Protein AF-A0A7H1MCI2-F1 (afdb_monomer_lite)

Structure (mmCIF, N/CA/C/O backbone):
data_AF-A0A7H1MCI2-F1
#
_entry.id   AF-A0A7H1MCI2-F1
#
loop_
_atom_site.group_PDB
_atom_site.id
_atom_site.type_symbol
_atom_site.label_atom_id
_atom_site.label_alt_id
_atom_site.label_comp_id
_atom_site.label_asym_id
_atom_site.label_entity_id
_atom_site.label_seq_id
_atom_site.pdbx_PDB_ins_code
_atom_site.Cartn_x
_atom_site.Cartn_y
_atom_site.Cartn_z
_atom_site.occupancy
_atom_site.B_iso_or_equiv
_atom_site.auth_seq_id
_atom_site.auth_comp_id
_atom_site.auth_asym_id
_atom_site.auth_atom_id
_atom_site.pdbx_PDB_model_num
ATOM 1 N N . MET A 1 1 ? 11.314 -0.018 8.207 1.00 92.94 1 MET A N 1
ATOM 2 C CA . MET A 1 1 ? 10.235 0.933 7.855 1.00 92.94 1 MET A CA 1
ATOM 3 C C . MET A 1 1 ? 8.835 0.344 8.022 1.00 92.94 1 MET A C 1
ATOM 5 O O . MET A 1 1 ? 7.934 1.060 8.435 1.00 92.94 1 MET A O 1
ATOM 9 N N . GLU A 1 2 ? 8.647 -0.955 7.802 1.00 96.94 2 GLU A N 1
ATOM 10 C CA . GLU A 1 2 ? 7.349 -1.627 7.980 1.00 96.94 2 GLU A CA 1
ATOM 11 C C . GLU A 1 2 ? 6.720 -1.414 9.369 1.00 96.94 2 GLU A C 1
ATOM 13 O O . GLU A 1 2 ? 5.545 -1.073 9.469 1.00 96.94 2 GLU A O 1
ATOM 18 N N . TRP A 1 3 ? 7.509 -1.516 10.449 1.00 97.56 3 TRP A N 1
ATOM 19 C CA . TRP A 1 3 ? 7.037 -1.218 11.810 1.00 97.56 3 TRP A CA 1
ATOM 20 C C . TRP A 1 3 ? 6.534 0.215 11.979 1.00 97.56 3 TRP A C 1
ATOM 22 O O . TRP A 1 3 ? 5.561 0.444 12.694 1.00 97.56 3 TRP A O 1
ATOM 32 N N . TYR A 1 4 ? 7.169 1.177 11.307 1.00 97.25 4 TYR A N 1
ATOM 33 C CA . TYR A 1 4 ? 6.711 2.561 11.309 1.00 97.25 4 TYR A CA 1
ATOM 34 C C . TYR A 1 4 ? 5.348 2.671 10.618 1.00 97.25 4 TYR A C 1
ATOM 36 O O . TYR A 1 4 ? 4.420 3.227 11.203 1.00 97.25 4 TYR A O 1
ATOM 44 N N . ALA A 1 5 ? 5.199 2.092 9.421 1.00 97.69 5 ALA A N 1
ATOM 45 C CA . ALA A 1 5 ? 3.936 2.108 8.686 1.00 97.69 5 ALA A CA 1
ATOM 46 C C . ALA A 1 5 ? 2.810 1.428 9.481 1.00 97.69 5 ALA A C 1
ATOM 48 O O . ALA A 1 5 ? 1.775 2.044 9.730 1.00 97.69 5 ALA A O 1
ATOM 49 N N . LEU A 1 6 ? 3.032 0.203 9.967 1.00 98.06 6 LEU A N 1
ATOM 50 C CA . LEU A 1 6 ? 2.050 -0.525 10.769 1.00 98.06 6 LEU A CA 1
ATOM 51 C C . LEU A 1 6 ? 1.706 0.219 12.067 1.00 98.06 6 LEU A C 1
ATOM 53 O O . LEU A 1 6 ? 0.531 0.373 12.393 1.00 98.06 6 LEU A O 1
ATOM 57 N N . GLY A 1 7 ? 2.705 0.736 12.787 1.00 98.12 7 GLY A N 1
ATOM 58 C CA . GLY A 1 7 ? 2.488 1.494 14.020 1.00 98.12 7 GLY A CA 1
ATOM 59 C C . GLY A 1 7 ? 1.634 2.746 13.802 1.00 98.12 7 GLY A C 1
ATOM 60 O O . GLY A 1 7 ? 0.760 3.050 14.613 1.00 98.12 7 GLY A O 1
ATOM 61 N N . LYS A 1 8 ? 1.827 3.439 12.675 1.00 97.81 8 LYS A N 1
ATOM 62 C CA . LYS A 1 8 ? 0.994 4.575 12.267 1.00 97.81 8 LYS A CA 1
ATOM 63 C C . LYS A 1 8 ? -0.460 4.169 11.998 1.00 97.81 8 LYS A C 1
ATOM 65 O O . LYS A 1 8 ? -1.364 4.841 12.493 1.00 97.81 8 LYS A O 1
ATOM 70 N N . MET A 1 9 ? -0.685 3.046 11.315 1.00 96.81 9 MET A N 1
ATOM 71 C CA . MET A 1 9 ? -2.033 2.509 11.072 1.00 96.81 9 MET A CA 1
ATOM 72 C C . MET A 1 9 ? -2.741 2.100 12.363 1.00 96.81 9 MET A C 1
ATOM 74 O O . MET A 1 9 ? -3.910 2.422 12.560 1.00 96.81 9 MET A O 1
ATOM 78 N N . LEU A 1 10 ? -2.027 1.432 13.271 1.00 97.50 10 LEU A N 1
ATOM 79 C CA . LEU A 1 10 ? -2.564 1.034 14.573 1.00 97.50 10 LEU A CA 1
ATOM 80 C C . LEU A 1 10 ? -2.910 2.248 15.443 1.00 97.50 10 LEU A C 1
ATOM 82 O O . LEU A 1 10 ? -3.942 2.253 16.113 1.00 97.50 10 LEU A O 1
ATOM 86 N N . ALA A 1 11 ? -2.082 3.296 15.416 1.00 97.06 11 ALA A N 1
ATOM 87 C CA . ALA A 1 11 ? -2.363 4.538 16.128 1.00 97.06 11 ALA A CA 1
ATOM 88 C C . ALA A 1 11 ? -3.620 5.240 15.587 1.00 97.06 11 ALA A C 1
ATOM 90 O O . ALA A 1 11 ? -4.432 5.726 16.372 1.00 97.06 11 ALA A O 1
ATOM 91 N N . GLU A 1 12 ? -3.808 5.259 14.268 1.00 96.25 12 GLU A N 1
ATOM 92 C CA . GLU A 1 12 ? -5.005 5.813 13.626 1.00 96.25 12 GLU A CA 1
ATOM 93 C C . GLU A 1 12 ? -6.257 4.979 13.931 1.00 96.25 12 GLU A C 1
ATOM 95 O O . GLU A 1 12 ? -7.281 5.528 14.330 1.00 96.25 12 GLU A O 1
ATOM 100 N N . ALA A 1 13 ? -6.171 3.650 13.852 1.00 96.19 13 ALA A N 1
ATOM 101 C CA . ALA A 1 13 ? -7.265 2.762 14.242 1.00 96.19 13 ALA A CA 1
ATOM 102 C C . ALA A 1 13 ? -7.667 2.965 15.713 1.00 96.19 13 ALA A C 1
ATOM 104 O O . ALA A 1 13 ? -8.852 3.030 16.033 1.00 96.19 13 ALA A O 1
ATOM 105 N N . LYS A 1 14 ? -6.685 3.159 16.605 1.00 96.31 14 LYS A N 1
ATOM 106 C CA . LYS A 1 14 ? -6.933 3.504 18.011 1.00 96.31 14 LYS A CA 1
ATOM 107 C C . LYS A 1 14 ? -7.672 4.840 18.155 1.00 96.31 14 LYS A C 1
ATOM 109 O O . LYS A 1 14 ? -8.564 4.928 18.995 1.00 96.31 14 LYS A O 1
ATOM 114 N N . GLN A 1 15 ? -7.338 5.857 17.353 1.00 96.06 15 GLN A N 1
ATOM 115 C CA . GLN A 1 15 ? -8.037 7.155 17.357 1.00 96.06 15 GLN A CA 1
ATOM 116 C C . GLN A 1 15 ? -9.500 7.034 16.910 1.00 96.06 15 GLN A C 1
ATOM 118 O O . GLN A 1 15 ? -10.349 7.761 17.416 1.00 96.06 15 GLN A O 1
ATOM 123 N N . ARG A 1 16 ? -9.810 6.082 16.021 1.00 95.06 16 ARG A N 1
ATOM 124 C CA . ARG A 1 16 ? -11.178 5.790 15.556 1.00 95.06 16 ARG A CA 1
ATOM 125 C C . ARG A 1 16 ? -12.036 5.048 16.587 1.00 95.06 16 ARG A C 1
ATOM 127 O O . ARG A 1 16 ? -13.249 4.961 16.423 1.00 95.06 16 ARG A O 1
ATOM 134 N N . GLY A 1 17 ? -11.429 4.573 17.675 1.00 95.50 17 GLY A N 1
ATOM 135 C CA . GLY A 1 17 ? -12.125 4.036 18.841 1.00 95.50 17 GLY A CA 1
ATOM 136 C C . GLY A 1 17 ? -12.297 2.516 18.836 1.00 95.50 17 GLY A C 1
ATOM 137 O O . GLY A 1 17 ? -11.971 1.817 17.880 1.00 95.50 17 GLY A O 1
ATOM 138 N N . LYS A 1 18 ? -12.817 1.988 19.952 1.00 93.44 18 LYS A N 1
ATOM 139 C CA . LYS A 1 18 ? -12.893 0.539 20.232 1.00 93.44 18 LYS A CA 1
ATOM 140 C C . LYS A 1 18 ? -13.764 -0.251 19.248 1.00 93.44 18 LYS A C 1
ATOM 142 O O . LYS A 1 18 ? -13.609 -1.461 19.150 1.00 93.44 18 LYS A O 1
ATOM 147 N N . THR A 1 19 ? -14.689 0.415 18.564 1.00 95.69 19 THR A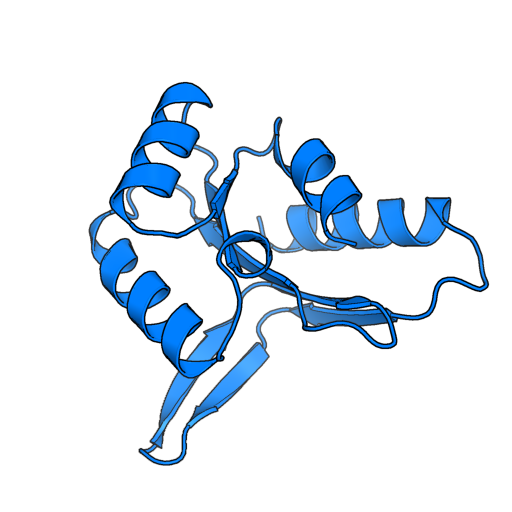 N 1
ATOM 148 C CA . THR A 1 19 ? -15.612 -0.200 17.601 1.00 95.69 19 THR A CA 1
ATOM 149 C C . THR A 1 19 ? -15.048 -0.246 16.182 1.00 95.69 19 THR A C 1
ATOM 151 O O . THR A 1 19 ? -15.639 -0.897 15.322 1.00 95.69 19 THR A O 1
ATOM 154 N N . TYR A 1 20 ? -13.913 0.411 15.915 1.00 97.00 20 TYR A N 1
ATOM 155 C CA . TYR A 1 20 ? -13.267 0.352 14.610 1.00 97.00 20 TYR A CA 1
ATOM 156 C C . TYR A 1 20 ? -12.633 -1.029 14.407 1.00 97.00 20 TYR A C 1
ATOM 158 O O . TYR A 1 20 ? -11.556 -1.327 14.923 1.00 97.00 20 TYR A O 1
ATOM 166 N N . ALA A 1 21 ? -13.329 -1.889 13.668 1.00 97.25 21 ALA A N 1
ATOM 167 C CA . ALA A 1 21 ? -12.890 -3.246 13.383 1.00 97.25 21 ALA A CA 1
ATOM 168 C C . ALA A 1 21 ? -11.930 -3.279 12.185 1.00 97.25 21 ALA A C 1
ATOM 170 O O . ALA A 1 21 ? -12.212 -2.725 11.120 1.00 97.25 21 ALA A O 1
ATOM 171 N N . PHE A 1 22 ? -10.804 -3.971 12.345 1.00 97.69 22 PHE A N 1
ATOM 172 C CA . PHE A 1 22 ? -9.802 -4.142 11.297 1.00 97.69 22 PHE A CA 1
ATOM 173 C C . PHE A 1 22 ? -9.027 -5.453 11.468 1.00 97.69 22 PHE A C 1
ATOM 175 O O . PHE A 1 22 ? -9.073 -6.102 12.513 1.00 97.69 22 PHE A O 1
ATOM 182 N N . SER A 1 23 ? -8.282 -5.833 10.436 1.00 97.94 23 SER A N 1
ATOM 183 C CA . SER A 1 23 ? -7.245 -6.867 10.499 1.00 97.94 23 SER A CA 1
ATOM 184 C C . SER A 1 23 ? -5.946 -6.299 9.943 1.00 97.94 23 SER A C 1
ATOM 186 O O . SER A 1 23 ? -5.978 -5.501 9.008 1.00 97.94 23 SER A O 1
ATOM 188 N N . CYS A 1 24 ? -4.799 -6.700 10.478 1.00 97.88 24 CYS A N 1
ATOM 189 C CA . CYS A 1 24 ? -3.509 -6.270 9.951 1.00 97.88 24 CYS A CA 1
ATOM 190 C C . CYS A 1 24 ? -2.458 -7.368 10.072 1.00 97.88 24 CYS A C 1
ATOM 192 O O . CYS A 1 24 ? -2.527 -8.199 10.976 1.00 97.88 24 CYS A O 1
ATOM 194 N N . ALA A 1 25 ? -1.477 -7.343 9.180 1.00 98.00 25 ALA A N 1
ATOM 195 C CA . ALA A 1 25 ? -0.334 -8.240 9.204 1.00 98.00 25 ALA A CA 1
ATOM 196 C C . ALA A 1 25 ? 0.890 -7.572 8.560 1.00 98.00 25 ALA A C 1
ATOM 198 O O . ALA A 1 25 ? 0.763 -6.593 7.821 1.00 98.00 25 ALA A O 1
ATOM 199 N N . ARG A 1 26 ? 2.072 -8.112 8.858 1.00 97.75 26 ARG A N 1
ATOM 200 C CA . ARG A 1 26 ? 3.370 -7.712 8.299 1.00 97.75 26 ARG A CA 1
ATOM 201 C C . ARG A 1 26 ? 4.036 -8.937 7.670 1.00 97.75 26 ARG A C 1
ATOM 203 O O . ARG A 1 26 ? 3.776 -10.043 8.147 1.00 97.75 26 ARG A O 1
ATOM 210 N N . ASN A 1 27 ? 4.865 -8.748 6.643 1.00 97.31 27 ASN A N 1
ATOM 211 C CA . ASN A 1 27 ? 5.569 -9.823 5.920 1.00 97.31 27 ASN A CA 1
ATOM 212 C C . ASN A 1 27 ? 4.615 -10.934 5.455 1.00 97.31 27 ASN A C 1
ATOM 214 O O . ASN A 1 27 ? 4.833 -12.127 5.689 1.00 97.31 27 ASN A O 1
ATOM 218 N N . VAL A 1 28 ? 3.501 -10.538 4.839 1.00 97.06 28 VAL A N 1
ATOM 219 C CA . VAL A 1 28 ? 2.474 -11.475 4.381 1.00 97.06 28 VAL A CA 1
ATOM 220 C C . VAL A 1 28 ? 2.954 -12.142 3.106 1.00 97.06 28 VAL A C 1
ATOM 222 O O . VAL A 1 28 ? 3.065 -11.500 2.066 1.00 97.06 28 VAL A O 1
ATOM 225 N N . LYS A 1 29 ? 3.186 -13.451 3.161 1.00 96.88 29 LYS A N 1
ATOM 226 C CA . LYS A 1 29 ? 3.473 -14.240 1.964 1.00 96.88 29 LYS A CA 1
ATOM 227 C C . LYS A 1 29 ? 2.171 -14.643 1.291 1.00 96.88 29 LYS A C 1
ATOM 229 O O . LYS A 1 29 ? 1.342 -15.324 1.891 1.00 96.88 29 LYS A O 1
ATOM 234 N N . ILE A 1 30 ? 2.014 -14.239 0.039 1.00 95.00 30 ILE A N 1
ATOM 235 C CA . ILE A 1 30 ? 0.913 -14.657 -0.823 1.00 95.00 30 ILE A CA 1
ATOM 236 C C . ILE A 1 30 ? 1.454 -15.558 -1.928 1.00 95.00 30 ILE A C 1
ATOM 238 O O . ILE A 1 30 ? 2.535 -15.319 -2.466 1.00 95.00 30 ILE A O 1
ATOM 242 N N . ARG A 1 31 ? 0.688 -16.593 -2.266 1.00 95.12 31 ARG A N 1
ATOM 243 C CA . ARG A 1 31 ? 0.955 -17.482 -3.395 1.00 95.12 31 ARG A CA 1
ATOM 244 C C . ARG A 1 31 ? -0.204 -17.369 -4.370 1.00 95.12 31 ARG A C 1
ATOM 246 O O . ARG A 1 31 ? -1.359 -17.513 -3.973 1.00 95.12 31 ARG A O 1
ATOM 253 N N . PHE A 1 32 ? 0.103 -17.079 -5.624 1.00 92.31 32 PHE A N 1
ATOM 254 C CA . PHE A 1 32 ? -0.886 -17.070 -6.693 1.00 92.31 32 PHE A CA 1
ATOM 255 C C . PHE A 1 32 ? -1.022 -18.461 -7.324 1.00 92.31 32 PHE A C 1
ATOM 257 O O . PHE A 1 32 ? -0.165 -19.319 -7.145 1.00 92.31 32 PHE A O 1
ATOM 264 N N . SER A 1 33 ? -2.086 -18.676 -8.102 1.00 91.25 33 SER A N 1
ATOM 265 C CA . SER A 1 33 ? -2.363 -19.954 -8.779 1.00 91.25 33 SER A CA 1
ATOM 266 C C . SER A 1 33 ? -1.298 -20.385 -9.791 1.00 91.25 33 SER A C 1
ATOM 268 O O . SER A 1 33 ? -1.247 -21.551 -10.157 1.00 91.25 33 SER A O 1
ATOM 270 N N . ASN A 1 34 ? -0.455 -19.459 -10.252 1.00 90.06 34 ASN A N 1
ATOM 271 C CA . ASN A 1 34 ? 0.686 -19.744 -11.118 1.00 90.06 34 ASN A CA 1
ATOM 272 C C . ASN A 1 34 ? 1.982 -20.009 -10.328 1.00 90.06 34 ASN A C 1
ATOM 274 O O . ASN A 1 34 ? 3.063 -19.851 -10.882 1.00 90.06 34 ASN A O 1
ATOM 278 N N . GLU A 1 35 ? 1.871 -20.340 -9.039 1.00 88.38 35 GLU A N 1
ATOM 279 C CA . GLU A 1 35 ? 2.968 -20.584 -8.092 1.00 88.38 35 GLU A CA 1
ATOM 280 C C . GLU A 1 35 ? 3.859 -19.380 -7.761 1.00 88.38 35 GLU A C 1
ATOM 282 O O . GLU A 1 35 ? 4.744 -19.493 -6.909 1.00 88.38 35 GLU A O 1
ATOM 287 N N . ASP A 1 36 ? 3.598 -18.203 -8.338 1.00 91.94 36 ASP A N 1
ATOM 288 C CA . ASP A 1 36 ? 4.337 -17.006 -7.958 1.00 91.94 36 ASP A CA 1
ATOM 289 C C . ASP A 1 36 ? 4.101 -16.674 -6.484 1.00 91.94 36 ASP A C 1
ATOM 291 O O . ASP A 1 36 ? 2.959 -16.546 -6.023 1.00 91.94 36 ASP 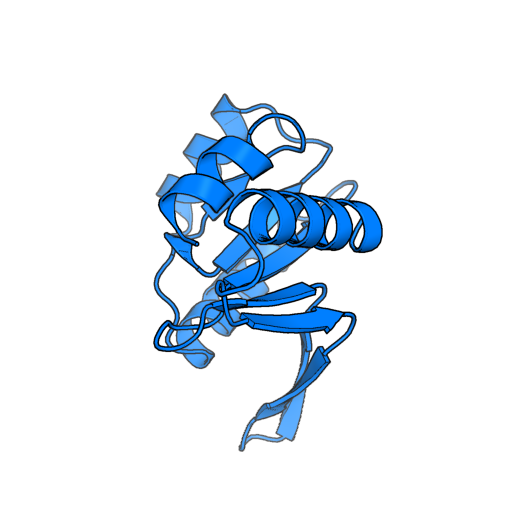A O 1
ATOM 295 N N . VAL A 1 37 ? 5.200 -16.442 -5.770 1.00 93.06 37 VAL A N 1
ATOM 296 C CA . VAL A 1 37 ? 5.186 -16.007 -4.377 1.00 93.06 37 VAL A CA 1
ATOM 297 C C . VAL A 1 37 ? 5.598 -14.546 -4.295 1.00 93.06 37 VAL A C 1
ATOM 299 O O . VAL A 1 37 ? 6.630 -14.141 -4.829 1.00 93.06 37 VAL A O 1
ATOM 302 N N . TYR A 1 38 ? 4.793 -13.759 -3.589 1.00 95.19 38 TYR A N 1
ATOM 303 C CA . TYR A 1 38 ? 5.112 -12.380 -3.241 1.00 95.19 38 TYR A CA 1
ATOM 304 C C . TYR A 1 38 ? 5.058 -12.220 -1.729 1.00 95.19 38 TYR A C 1
ATOM 306 O O . TYR A 1 38 ? 4.221 -12.824 -1.059 1.00 95.19 38 TYR A O 1
ATOM 314 N N . GLU A 1 39 ? 5.946 -11.391 -1.200 1.00 96.69 39 GLU A N 1
ATOM 315 C CA . GLU A 1 39 ? 5.862 -10.903 0.169 1.00 96.69 39 GLU A CA 1
ATOM 316 C C . GLU A 1 39 ? 5.299 -9.485 0.131 1.00 96.69 39 GLU A C 1
ATOM 318 O O . GLU A 1 39 ? 5.767 -8.670 -0.662 1.00 96.69 39 GLU A O 1
ATOM 323 N N . LEU A 1 40 ? 4.264 -9.241 0.934 1.00 97.88 40 LEU A N 1
ATOM 324 C CA . LEU A 1 40 ? 3.689 -7.925 1.166 1.00 97.88 40 LEU A CA 1
ATOM 325 C C . LEU A 1 40 ? 4.198 -7.411 2.507 1.00 97.88 40 LEU A C 1
ATOM 327 O O . LEU A 1 40 ? 3.995 -8.049 3.546 1.00 97.88 40 LEU A O 1
ATOM 331 N N . ASP A 1 41 ? 4.808 -6.239 2.476 1.00 98.12 41 ASP A N 1
ATOM 332 C CA . ASP A 1 41 ? 5.450 -5.622 3.632 1.00 98.12 41 ASP A CA 1
ATOM 333 C C . ASP A 1 41 ? 4.456 -5.361 4.775 1.00 98.12 41 ASP A C 1
ATOM 335 O O . ASP A 1 41 ? 4.612 -5.885 5.879 1.00 98.12 41 ASP A O 1
ATOM 339 N N . VAL A 1 42 ? 3.387 -4.600 4.515 1.00 98.44 42 VAL A N 1
ATOM 340 C CA . VAL A 1 42 ? 2.301 -4.356 5.477 1.00 98.44 42 VAL A CA 1
ATOM 341 C C . VAL A 1 42 ? 0.950 -4.466 4.783 1.00 98.44 42 VAL A C 1
ATOM 343 O O . VAL A 1 42 ? 0.714 -3.854 3.743 1.00 98.44 42 VAL A O 1
ATOM 346 N N . VAL A 1 43 ? 0.026 -5.195 5.407 1.00 98.31 43 VAL A N 1
ATOM 347 C CA . VAL A 1 43 ? -1.374 -5.282 4.987 1.00 98.31 43 VAL A CA 1
ATOM 348 C C . VAL A 1 43 ? -2.264 -4.795 6.121 1.00 98.31 43 VAL A C 1
ATOM 350 O O . VAL A 1 43 ? -2.144 -5.258 7.255 1.00 98.31 43 VAL A O 1
ATOM 353 N N . PHE A 1 44 ? -3.183 -3.882 5.822 1.00 98.19 44 PHE A N 1
ATOM 354 C CA . PHE A 1 44 ? -4.170 -3.376 6.773 1.00 98.19 44 PHE A CA 1
ATOM 355 C C . PHE A 1 44 ? -5.554 -3.375 6.132 1.00 98.19 44 PHE A C 1
ATOM 357 O O . PHE A 1 44 ? -5.750 -2.789 5.075 1.00 98.19 44 PHE A O 1
ATOM 364 N N . ARG A 1 45 ? -6.544 -4.008 6.753 1.00 97.44 45 ARG A N 1
ATOM 365 C CA . ARG A 1 45 ? -7.889 -4.150 6.191 1.00 97.44 45 ARG A CA 1
ATOM 366 C C . ARG A 1 45 ? -8.943 -3.644 7.173 1.00 97.44 45 ARG A C 1
ATOM 368 O O . ARG A 1 45 ? -9.245 -4.362 8.129 1.00 97.44 45 ARG A O 1
ATOM 375 N N . PRO A 1 46 ? -9.534 -2.460 6.938 1.00 96.06 46 PRO A N 1
ATOM 376 C CA . PRO A 1 46 ? -10.752 -2.048 7.626 1.00 96.06 46 PRO A CA 1
ATOM 377 C C . PRO A 1 46 ? -11.884 -3.045 7.348 1.00 96.06 46 PRO A C 1
ATOM 379 O O . PRO A 1 46 ? -11.986 -3.585 6.240 1.00 96.06 46 PRO A O 1
ATOM 382 N N . ALA A 1 47 ? -12.741 -3.304 8.335 1.00 96.25 47 ALA A N 1
ATOM 383 C CA . ALA A 1 47 ? -13.882 -4.196 8.151 1.00 96.25 47 ALA A CA 1
ATOM 384 C C . ALA A 1 47 ? -14.785 -3.707 7.002 1.00 96.25 47 ALA A C 1
ATOM 386 O O . ALA A 1 47 ? -15.075 -2.519 6.883 1.00 96.25 47 ALA A O 1
ATOM 387 N N . GLY A 1 48 ? -15.202 -4.631 6.132 1.00 94.62 48 GLY A N 1
ATOM 388 C CA . GLY A 1 48 ? -16.054 -4.324 4.977 1.00 94.62 48 GLY A CA 1
ATOM 389 C C . GLY A 1 48 ? -15.359 -3.618 3.806 1.00 94.62 48 GLY A C 1
ATOM 390 O O . GLY A 1 48 ? -16.016 -3.344 2.808 1.00 94.62 48 GLY A O 1
ATOM 391 N N . GLN A 1 49 ? -14.050 -3.349 3.880 1.00 94.50 49 GLN A N 1
ATOM 392 C CA . GLN A 1 49 ? -13.304 -2.680 2.811 1.00 94.50 49 GLN A CA 1
ATOM 393 C C . GLN A 1 49 ? -12.195 -3.565 2.213 1.00 94.50 49 GLN A C 1
ATOM 395 O O . GLN A 1 49 ? -11.697 -4.482 2.879 1.00 94.50 49 GLN A O 1
ATOM 400 N N . PRO A 1 50 ? -11.747 -3.277 0.972 1.00 95.50 50 PRO A N 1
ATOM 401 C CA . PRO A 1 50 ? -10.532 -3.866 0.419 1.00 95.50 50 PRO A CA 1
ATOM 402 C C . PRO A 1 50 ? -9.301 -3.564 1.290 1.00 95.50 50 PRO A C 1
ATOM 404 O O . PRO A 1 50 ? -9.240 -2.490 1.907 1.00 95.50 50 PRO A O 1
ATOM 407 N N . PRO A 1 51 ? -8.308 -4.473 1.324 1.00 96.75 51 PRO A N 1
ATOM 408 C CA . PRO A 1 51 ? -7.087 -4.254 2.082 1.00 96.75 51 PRO A CA 1
ATOM 409 C C . PRO A 1 51 ? -6.265 -3.108 1.488 1.00 96.75 51 PRO A C 1
ATOM 411 O O . PRO A 1 51 ? -6.224 -2.899 0.278 1.00 96.75 51 PRO A O 1
ATOM 414 N N . LEU A 1 52 ? -5.587 -2.390 2.371 1.00 97.69 52 LEU A N 1
ATOM 415 C CA . LEU A 1 52 ? -4.476 -1.504 2.075 1.00 97.69 52 LEU A CA 1
ATOM 416 C C . LEU A 1 52 ? -3.204 -2.347 2.084 1.00 97.69 52 LEU A C 1
ATOM 418 O O . LEU A 1 52 ? -2.944 -3.052 3.060 1.00 97.69 52 LEU A O 1
ATOM 422 N N . VAL A 1 53 ? -2.422 -2.259 1.017 1.00 98.25 53 VAL A N 1
ATOM 423 C CA . VAL A 1 53 ? -1.083 -2.844 0.921 1.00 98.25 53 VAL A CA 1
ATOM 424 C C . VAL A 1 53 ? -0.082 -1.702 0.930 1.00 98.25 53 VAL A C 1
ATOM 426 O O . VAL A 1 53 ? -0.230 -0.764 0.148 1.00 98.25 53 VAL A O 1
ATOM 429 N N . ILE A 1 54 ? 0.906 -1.760 1.818 1.00 98.38 54 ILE A N 1
ATOM 430 C CA . ILE A 1 54 ? 1.957 -0.749 1.935 1.00 98.38 54 ILE A CA 1
ATOM 431 C C . ILE A 1 54 ? 3.306 -1.437 1.737 1.00 98.38 54 ILE A C 1
ATOM 433 O O . ILE A 1 54 ? 3.774 -2.135 2.632 1.00 98.38 54 ILE A O 1
ATOM 437 N N . GLU A 1 55 ? 3.920 -1.197 0.584 1.00 98.31 55 GLU A N 1
ATOM 438 C CA . GLU A 1 55 ? 5.289 -1.587 0.247 1.00 98.31 55 GLU A CA 1
ATOM 439 C C . GLU A 1 55 ? 6.256 -0.510 0.741 1.00 98.31 55 GLU A C 1
ATOM 441 O O . GLU A 1 55 ? 6.102 0.674 0.439 1.00 98.31 55 GLU A O 1
ATOM 446 N N . CYS A 1 56 ? 7.251 -0.902 1.524 1.00 97.50 56 CYS A N 1
ATOM 447 C CA . CYS A 1 56 ? 8.193 -0.012 2.174 1.00 97.50 56 CYS A CA 1
ATOM 448 C C . CYS A 1 56 ? 9.536 -0.011 1.432 1.00 97.50 56 CYS A C 1
ATOM 450 O O . CYS A 1 56 ? 10.240 -1.016 1.393 1.00 97.50 56 CYS A O 1
ATOM 452 N N . LYS A 1 57 ? 9.947 1.138 0.887 1.00 96.19 57 LYS A N 1
ATOM 453 C CA . LYS A 1 57 ? 11.214 1.298 0.159 1.00 96.19 57 LYS A CA 1
ATOM 454 C C . LYS A 1 57 ? 12.158 2.325 0.789 1.00 96.19 57 LYS A C 1
ATOM 456 O O . LYS A 1 57 ? 11.782 3.469 1.028 1.00 96.19 57 LYS A O 1
ATOM 461 N N . SER A 1 58 ? 13.403 1.913 1.000 1.00 92.25 58 SER A N 1
ATOM 462 C CA . SER A 1 58 ? 14.533 2.798 1.302 1.00 92.25 58 SER A CA 1
ATOM 463 C C . SER A 1 58 ? 15.579 2.673 0.200 1.00 92.25 58 SER A C 1
ATOM 465 O O . SER A 1 58 ? 15.864 1.556 -0.232 1.00 92.25 58 SER A O 1
ATOM 467 N N . GLY A 1 59 ? 16.170 3.786 -0.221 1.00 91.19 59 GLY A N 1
ATOM 468 C CA . GLY A 1 59 ? 17.112 3.838 -1.334 1.00 91.19 59 GLY A CA 1
ATOM 469 C C . GLY A 1 59 ? 16.435 3.706 -2.701 1.00 91.19 59 GLY A C 1
ATOM 470 O O . GLY A 1 59 ? 15.259 4.020 -2.873 1.00 91.19 59 GLY A O 1
ATOM 471 N N . GLU A 1 60 ? 17.198 3.253 -3.696 1.00 93.25 60 GLU A N 1
ATOM 472 C CA . GLU A 1 60 ? 16.739 3.158 -5.082 1.00 93.25 60 GLU A CA 1
ATOM 473 C C . GLU A 1 60 ? 15.752 1.996 -5.286 1.00 93.25 60 GLU A C 1
ATOM 475 O O . GLU A 1 60 ? 16.080 0.837 -5.039 1.00 93.25 60 GLU A O 1
ATOM 480 N N . PHE A 1 61 ? 14.547 2.294 -5.785 1.00 94.44 61 PHE A N 1
ATOM 481 C CA . PHE A 1 61 ? 13.483 1.299 -5.992 1.00 94.44 61 PHE A CA 1
ATOM 482 C C . PHE A 1 61 ? 12.850 1.341 -7.391 1.00 94.44 61 PHE A C 1
ATOM 484 O O . PHE A 1 61 ? 11.893 0.606 -7.639 1.00 94.44 61 PHE A O 1
ATOM 491 N N . ARG A 1 62 ? 13.337 2.177 -8.326 1.00 93.06 62 ARG A N 1
ATOM 492 C CA . ARG A 1 62 ? 12.680 2.349 -9.640 1.00 93.06 62 ARG A CA 1
ATOM 493 C C . ARG A 1 62 ? 12.568 1.045 -10.433 1.00 93.06 62 ARG A C 1
ATOM 495 O O . ARG A 1 62 ? 11.551 0.825 -11.084 1.00 93.06 62 ARG A O 1
ATOM 502 N N . GLN A 1 63 ? 13.551 0.153 -10.307 1.00 95.00 63 GLN A N 1
ATOM 503 C CA . GLN A 1 63 ? 13.528 -1.181 -10.925 1.00 95.00 63 GLN A CA 1
ATOM 504 C C . GLN A 1 63 ? 12.355 -2.062 -10.457 1.00 95.00 63 GLN A C 1
ATOM 506 O O . GLN A 1 63 ? 11.892 -2.925 -11.200 1.00 95.00 63 GLN A O 1
ATOM 511 N N . ASP A 1 64 ? 11.827 -1.818 -9.255 1.00 95.12 64 ASP A N 1
ATOM 512 C CA . ASP A 1 64 ? 10.721 -2.593 -8.697 1.00 95.12 64 ASP A CA 1
ATOM 513 C C . ASP A 1 64 ? 9.340 -2.039 -9.085 1.00 95.12 64 ASP A C 1
ATOM 515 O O . ASP A 1 64 ? 8.325 -2.689 -8.833 1.00 95.12 64 ASP A O 1
ATOM 519 N N . ILE A 1 65 ? 9.249 -0.845 -9.682 1.00 96.38 65 ILE A N 1
ATOM 520 C CA . ILE A 1 65 ? 7.956 -0.182 -9.925 1.00 96.38 65 ILE A CA 1
ATOM 521 C C . ILE A 1 65 ? 7.037 -1.057 -10.782 1.00 96.38 65 ILE A C 1
ATOM 523 O O . ILE A 1 65 ? 5.879 -1.281 -10.428 1.00 96.38 65 ILE A O 1
ATOM 527 N N . GLU A 1 66 ? 7.567 -1.638 -11.855 1.00 96.62 66 GLU A N 1
ATOM 528 C CA . GLU A 1 66 ? 6.816 -2.541 -12.730 1.00 96.62 66 GLU A CA 1
ATOM 529 C C . GLU A 1 66 ? 6.314 -3.795 -11.996 1.00 96.62 66 GLU A C 1
ATOM 531 O O . GLU A 1 66 ? 5.213 -4.291 -12.261 1.00 96.62 66 GLU A O 1
ATOM 536 N N . LYS A 1 67 ? 7.081 -4.293 -11.017 1.00 95.69 67 LYS A N 1
ATOM 537 C CA . LYS A 1 67 ? 6.646 -5.387 -10.138 1.00 95.69 67 LYS A CA 1
ATOM 538 C C . LYS A 1 67 ? 5.430 -4.955 -9.312 1.00 95.69 67 LYS A C 1
ATOM 540 O O . LYS A 1 67 ? 4.465 -5.715 -9.242 1.00 95.69 67 LYS A O 1
ATOM 545 N N . TYR A 1 68 ? 5.430 -3.748 -8.746 1.00 97.19 68 TYR A N 1
ATOM 546 C CA . TYR A 1 68 ? 4.297 -3.224 -7.972 1.00 97.19 68 TYR A CA 1
ATOM 547 C C . TYR A 1 68 ? 3.057 -2.971 -8.829 1.00 97.19 68 TYR A C 1
ATOM 549 O O . TYR A 1 68 ? 1.951 -3.320 -8.417 1.00 97.19 68 TYR A O 1
ATOM 557 N N . VAL A 1 69 ? 3.222 -2.444 -10.047 1.00 97.50 69 VAL A N 1
ATOM 558 C CA . VAL A 1 69 ? 2.111 -2.266 -10.998 1.00 97.50 69 VAL A CA 1
ATOM 559 C C . VAL A 1 69 ? 1.439 -3.608 -11.290 1.00 97.50 69 VAL A C 1
ATOM 561 O O . VAL A 1 69 ? 0.210 -3.718 -11.212 1.00 97.50 69 VAL A O 1
ATOM 564 N N . ARG A 1 70 ? 2.228 -4.648 -11.590 1.00 96.06 70 ARG A N 1
ATOM 565 C CA . ARG A 1 70 ? 1.701 -6.002 -11.816 1.00 96.06 70 ARG A CA 1
ATOM 566 C C . ARG A 1 70 ? 1.026 -6.561 -10.569 1.00 96.06 70 ARG A C 1
ATOM 568 O O . ARG A 1 70 ? -0.085 -7.077 -10.667 1.00 96.06 70 ARG A O 1
ATOM 575 N N . LEU A 1 71 ? 1.661 -6.436 -9.407 1.00 96.56 71 LEU A N 1
ATOM 576 C CA . LEU A 1 71 ? 1.135 -6.957 -8.150 1.00 96.56 71 LEU A CA 1
ATOM 577 C C . LEU A 1 71 ? -0.203 -6.305 -7.773 1.00 96.56 71 LEU A C 1
ATOM 579 O O . LEU A 1 71 ? -1.163 -7.020 -7.492 1.00 96.56 71 LEU A O 1
ATOM 583 N N . ARG A 1 72 ? -0.317 -4.974 -7.873 1.00 97.12 72 ARG A N 1
ATOM 584 C CA . ARG A 1 72 ? -1.579 -4.250 -7.651 1.00 97.12 72 ARG A CA 1
ATOM 585 C C . ARG A 1 72 ? -2.699 -4.774 -8.547 1.00 97.12 72 ARG A C 1
ATOM 587 O O . ARG A 1 72 ? -3.803 -5.019 -8.061 1.00 97.12 72 ARG A O 1
ATOM 594 N N . LYS A 1 73 ? -2.421 -4.933 -9.848 1.00 96.19 73 LYS A N 1
ATOM 595 C CA . LYS A 1 73 ? -3.398 -5.442 -10.826 1.00 96.19 73 LYS A CA 1
ATOM 596 C C . LYS A 1 73 ? -3.846 -6.861 -10.473 1.00 96.19 73 LYS A C 1
ATOM 598 O O . LYS A 1 73 ? -5.040 -7.132 -10.479 1.00 96.19 73 LYS A O 1
ATOM 603 N N . ARG A 1 74 ? -2.912 -7.741 -10.099 1.00 95.25 74 ARG A N 1
ATOM 604 C CA . ARG A 1 74 ? -3.210 -9.128 -9.699 1.00 95.25 74 ARG A CA 1
ATOM 605 C C . ARG A 1 74 ? -4.023 -9.228 -8.413 1.00 95.25 74 ARG A C 1
ATOM 607 O O . ARG A 1 74 ? -4.862 -10.112 -8.301 1.00 95.25 74 ARG A O 1
ATOM 614 N N . LEU A 1 75 ? -3.791 -8.324 -7.464 1.00 95.06 75 LEU A N 1
ATOM 615 C CA . LEU A 1 75 ? -4.586 -8.211 -6.239 1.00 95.06 75 LEU A CA 1
ATOM 616 C C . LEU A 1 75 ? -5.945 -7.530 -6.466 1.00 95.06 75 LEU A C 1
ATOM 618 O O . LEU A 1 75 ? -6.731 -7.423 -5.528 1.00 95.06 75 LEU A O 1
ATOM 622 N N . ASN A 1 76 ? -6.217 -7.056 -7.688 1.00 95.75 76 ASN A N 1
ATOM 623 C CA . ASN A 1 76 ? -7.411 -6.299 -8.049 1.00 95.75 76 ASN A CA 1
ATOM 624 C C . ASN A 1 76 ? -7.664 -5.095 -7.118 1.00 95.75 76 ASN A C 1
ATOM 626 O O . ASN A 1 76 ? -8.791 -4.823 -6.704 1.00 95.75 76 ASN A O 1
ATOM 630 N N . LEU A 1 77 ? -6.594 -4.381 -6.751 1.00 96.81 77 LEU A N 1
ATOM 631 C CA . LEU A 1 77 ? -6.678 -3.229 -5.853 1.00 96.81 77 LEU A CA 1
ATOM 632 C C . LEU A 1 77 ? -6.724 -1.909 -6.634 1.00 96.81 77 LEU A C 1
ATOM 634 O O . LEU A 1 77 ? -5.960 -1.731 -7.592 1.00 96.81 77 LEU A O 1
ATOM 638 N N . PRO A 1 78 ? -7.548 -0.932 -6.212 1.00 96.44 78 PRO A N 1
ATOM 639 C CA . PRO A 1 78 ? -7.458 0.424 -6.741 1.00 96.44 78 PRO A CA 1
ATOM 640 C C . PRO A 1 78 ? -6.119 1.062 -6.338 1.00 96.44 78 PRO A C 1
ATOM 642 O O . PRO A 1 78 ? -5.538 0.702 -5.314 1.00 96.44 78 PRO A O 1
ATOM 645 N N . ALA A 1 79 ? -5.638 2.037 -7.119 1.00 96.31 79 ALA A N 1
ATOM 646 C CA . ALA A 1 79 ? -4.350 2.705 -6.877 1.00 96.31 79 ALA A CA 1
ATOM 647 C C . ALA A 1 79 ? -4.218 3.222 -5.435 1.00 96.31 79 ALA A C 1
ATOM 649 O O . ALA A 1 79 ? -3.232 2.930 -4.770 1.00 96.31 79 ALA A O 1
ATOM 650 N N . ALA A 1 80 ? -5.273 3.854 -4.912 1.00 96.81 80 ALA A N 1
ATOM 651 C CA . ALA A 1 80 ? -5.310 4.405 -3.559 1.00 96.81 80 ALA A CA 1
ATOM 652 C C . ALA A 1 80 ? -5.089 3.372 -2.431 1.00 96.81 80 ALA A C 1
ATOM 654 O O . ALA A 1 80 ? -4.751 3.761 -1.314 1.00 96.81 80 ALA A O 1
ATOM 655 N N . LYS A 1 81 ? -5.284 2.073 -2.704 1.00 97.31 81 LYS A N 1
ATOM 656 C CA . LYS A 1 81 ? -5.127 0.969 -1.741 1.00 97.31 81 LYS A CA 1
ATOM 657 C C . LYS A 1 81 ? -3.804 0.204 -1.909 1.00 97.31 81 LYS A C 1
ATOM 659 O O . LYS A 1 81 ? -3.533 -0.678 -1.102 1.00 97.31 81 LYS A O 1
ATOM 664 N N . PHE A 1 82 ? -2.980 0.533 -2.909 1.00 97.81 82 PHE A N 1
ATOM 665 C CA . 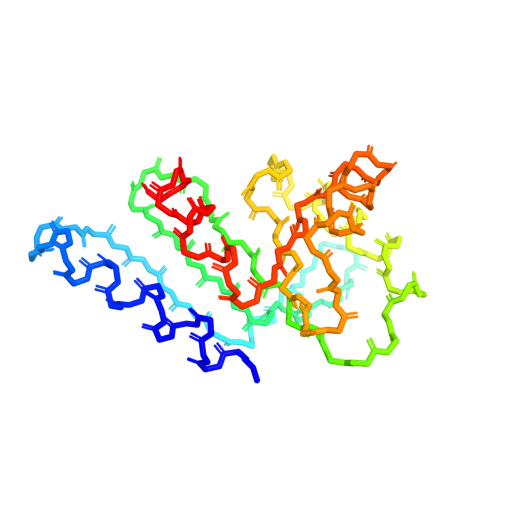PHE A 1 82 ? -1.631 -0.017 -3.069 1.00 97.81 82 PHE A CA 1
ATOM 666 C C . PHE A 1 82 ? -0.606 1.113 -2.983 1.00 97.81 82 PHE A C 1
ATOM 668 O O . PHE A 1 82 ? -0.452 1.918 -3.905 1.00 97.81 82 PHE A O 1
ATOM 675 N N . ILE A 1 83 ? 0.072 1.174 -1.846 1.00 98.12 83 ILE A N 1
ATOM 676 C CA . ILE A 1 83 ? 0.887 2.301 -1.424 1.00 98.12 83 ILE A CA 1
ATOM 677 C C . ILE A 1 83 ? 2.352 1.891 -1.427 1.00 98.12 83 ILE A C 1
ATOM 679 O O . ILE A 1 83 ? 2.720 0.899 -0.814 1.00 98.12 83 ILE A O 1
ATOM 683 N N . VAL A 1 84 ? 3.195 2.688 -2.068 1.00 98.19 84 VAL A N 1
ATOM 684 C CA . VAL A 1 84 ? 4.647 2.609 -1.937 1.00 98.19 84 VAL A CA 1
ATOM 685 C C . VAL A 1 84 ? 5.081 3.737 -1.006 1.00 98.19 84 VAL A C 1
ATOM 687 O O . VAL A 1 84 ? 5.065 4.911 -1.379 1.00 98.19 84 VAL A O 1
ATOM 690 N N . LEU A 1 85 ? 5.421 3.390 0.232 1.00 98.31 85 LEU A N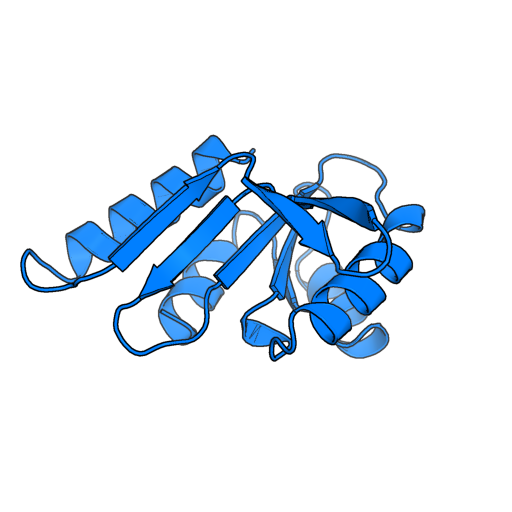 1
ATOM 691 C CA . LEU A 1 85 ? 6.030 4.306 1.188 1.00 98.31 85 LEU A CA 1
ATOM 692 C C . LEU A 1 85 ? 7.528 4.365 0.893 1.00 98.31 85 LEU A C 1
ATOM 694 O O . LEU A 1 85 ? 8.217 3.365 1.080 1.00 98.31 85 LEU A O 1
ATOM 698 N N . ALA A 1 86 ? 8.027 5.521 0.462 1.00 97.31 86 ALA A N 1
ATOM 699 C CA . ALA A 1 86 ? 9.437 5.724 0.146 1.00 97.31 86 ALA A CA 1
A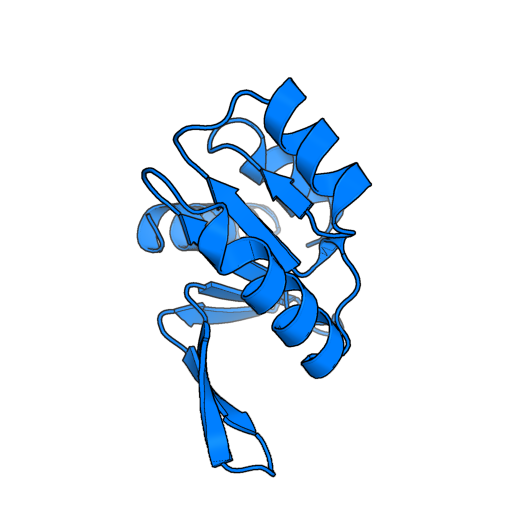TOM 700 C C . ALA A 1 86 ? 10.037 6.852 0.995 1.00 97.31 86 ALA A C 1
ATOM 702 O O . ALA A 1 86 ? 9.462 7.938 1.093 1.00 97.31 86 ALA A O 1
ATOM 703 N N . THR A 1 87 ? 11.189 6.601 1.622 1.00 95.12 87 THR A N 1
ATOM 704 C CA . THR A 1 87 ? 11.889 7.602 2.454 1.00 95.12 87 THR A CA 1
ATOM 705 C C . THR A 1 87 ? 12.621 8.659 1.648 1.00 95.12 87 THR A C 1
ATOM 707 O O . THR A 1 87 ? 12.744 9.787 2.112 1.00 95.12 87 THR A O 1
ATOM 710 N N . ASP A 1 88 ? 13.071 8.295 0.451 1.00 92.69 88 ASP A N 1
ATOM 711 C CA . ASP A 1 88 ? 14.014 9.078 -0.353 1.00 92.69 88 ASP A CA 1
ATOM 712 C C . ASP A 1 88 ? 13.324 9.847 -1.490 1.00 92.69 88 ASP A C 1
ATOM 714 O O . ASP A 1 88 ? 13.962 10.259 -2.454 1.00 92.69 88 ASP A O 1
ATOM 718 N N . LEU A 1 89 ? 12.001 10.020 -1.388 1.00 94.50 89 LEU A N 1
ATOM 719 C CA . LEU A 1 89 ? 11.220 10.846 -2.300 1.00 94.50 89 LEU A CA 1
ATOM 720 C C . LEU A 1 89 ? 10.860 12.182 -1.663 1.00 94.50 89 LEU A C 1
ATOM 722 O O . LEU A 1 89 ? 10.445 12.254 -0.505 1.00 94.50 89 LEU A O 1
ATOM 726 N N . GLU A 1 90 ? 10.899 13.225 -2.480 1.00 95.19 90 GLU A N 1
ATOM 727 C CA . GLU A 1 90 ? 10.153 14.449 -2.215 1.00 95.19 90 GLU A CA 1
ATOM 728 C C . GLU A 1 90 ? 8.681 14.290 -2.623 1.00 95.19 90 GLU A C 1
ATOM 730 O O . GLU A 1 90 ? 8.338 13.506 -3.512 1.00 95.19 90 GLU A O 1
ATOM 735 N N . ASP A 1 91 ? 7.790 15.077 -2.016 1.00 94.31 91 ASP A N 1
ATOM 736 C CA . ASP A 1 91 ? 6.344 14.966 -2.255 1.00 94.31 91 ASP A CA 1
ATOM 737 C C . ASP A 1 91 ? 5.970 15.208 -3.735 1.00 94.31 91 ASP A C 1
ATOM 739 O O . ASP A 1 91 ? 5.079 14.543 -4.267 1.00 94.31 91 ASP A O 1
ATOM 743 N N . ALA A 1 92 ? 6.686 16.099 -4.434 1.00 96.19 92 ALA A N 1
ATOM 744 C CA . ALA A 1 92 ? 6.492 16.342 -5.866 1.00 96.19 92 ALA A CA 1
ATOM 745 C C . ALA A 1 92 ? 6.889 15.126 -6.725 1.00 96.19 92 ALA A C 1
ATOM 747 O O . ALA A 1 92 ? 6.180 14.770 -7.668 1.00 96.19 92 ALA A O 1
ATOM 748 N N . GLN A 1 93 ? 7.985 14.447 -6.373 1.00 96.25 93 GLN A N 1
ATOM 749 C CA . GLN A 1 93 ? 8.430 13.228 -7.055 1.00 96.25 93 GLN A CA 1
ATOM 750 C C . GLN A 1 93 ? 7.452 12.076 -6.811 1.00 96.25 93 GLN A C 1
ATOM 752 O O . GLN A 1 93 ? 7.103 11.359 -7.747 1.00 96.25 93 GLN A O 1
ATOM 757 N N . ALA A 1 94 ? 6.961 11.927 -5.576 1.00 96.69 94 ALA A N 1
ATOM 758 C CA . ALA A 1 94 ? 5.941 10.939 -5.237 1.00 96.69 94 ALA A CA 1
ATOM 759 C C . ALA A 1 94 ? 4.657 11.143 -6.062 1.00 96.69 94 ALA A C 1
ATOM 761 O O . ALA A 1 94 ? 4.134 10.188 -6.640 1.00 96.69 94 ALA A O 1
ATOM 762 N N . ALA A 1 95 ? 4.190 12.388 -6.195 1.00 96.12 95 ALA A N 1
ATOM 763 C CA . ALA A 1 95 ? 3.030 12.710 -7.023 1.00 96.12 95 ALA A CA 1
ATOM 764 C C . ALA A 1 95 ? 3.263 12.387 -8.512 1.00 96.12 95 ALA A C 1
ATOM 766 O O . ALA A 1 95 ? 2.409 11.762 -9.146 1.00 96.12 95 ALA A O 1
ATOM 767 N N . ALA A 1 96 ? 4.426 12.759 -9.060 1.00 97.06 96 ALA A N 1
ATOM 768 C CA . ALA A 1 96 ? 4.776 12.494 -10.455 1.00 97.06 96 ALA A CA 1
ATOM 769 C C . ALA A 1 96 ? 4.835 10.987 -10.763 1.00 97.06 96 ALA A C 1
ATOM 771 O O . ALA A 1 96 ? 4.213 10.529 -11.724 1.00 97.06 96 ALA A O 1
ATOM 772 N N . LEU A 1 97 ? 5.508 10.200 -9.913 1.00 96.94 97 LEU A N 1
ATOM 773 C CA . LEU A 1 97 ? 5.559 8.740 -10.042 1.00 96.94 97 LEU A CA 1
ATOM 774 C C . LEU A 1 97 ? 4.163 8.117 -9.931 1.00 96.94 97 LEU A C 1
ATOM 776 O O . LEU A 1 97 ? 3.824 7.215 -10.696 1.00 96.94 97 LEU A O 1
ATOM 780 N N . GLY A 1 98 ? 3.331 8.608 -9.009 1.00 96.19 98 GLY A N 1
ATOM 781 C CA . GLY A 1 98 ? 1.974 8.092 -8.840 1.00 96.19 98 GLY A CA 1
ATOM 782 C C . GLY A 1 98 ? 1.113 8.280 -10.086 1.00 96.19 98 GLY A C 1
ATOM 783 O O . GLY A 1 98 ? 0.455 7.336 -10.529 1.00 96.19 98 GLY A O 1
ATOM 784 N N . SER A 1 99 ? 1.189 9.467 -10.694 1.00 95.44 99 SER A N 1
ATOM 785 C CA . SER A 1 99 ? 0.513 9.779 -11.957 1.00 95.44 99 SER A CA 1
ATOM 786 C C . SER A 1 99 ? 1.009 8.893 -13.106 1.00 95.44 99 SER A C 1
ATOM 788 O O . SER A 1 99 ? 0.207 8.312 -13.833 1.00 95.44 99 SER A O 1
ATOM 790 N N . MET A 1 100 ? 2.330 8.722 -13.224 1.00 97.00 100 MET A N 1
ATOM 791 C CA . MET A 1 100 ? 2.951 7.969 -14.316 1.00 97.00 100 MET A CA 1
ATOM 792 C C . MET A 1 100 ? 2.623 6.470 -14.281 1.00 97.00 100 MET A C 1
ATOM 794 O O . MET A 1 100 ? 2.358 5.875 -15.323 1.00 97.00 100 MET A O 1
ATOM 798 N N . TYR A 1 101 ? 2.631 5.852 -13.097 1.00 96.25 101 TYR A N 1
ATOM 799 C CA . TYR A 1 101 ? 2.542 4.392 -12.964 1.00 96.25 101 TYR A CA 1
ATOM 800 C C . TYR A 1 101 ? 1.179 3.883 -12.474 1.00 96.25 101 TYR A C 1
ATOM 802 O O . TYR A 1 101 ? 0.959 2.672 -12.389 1.00 96.25 101 TYR A O 1
ATOM 810 N N . GLY A 1 102 ? 0.242 4.774 -12.133 1.00 93.25 102 GLY A N 1
ATOM 811 C CA . GLY A 1 102 ? -1.057 4.376 -11.581 1.00 93.25 102 GLY A CA 1
ATOM 812 C C . GLY A 1 102 ? -0.919 3.615 -10.256 1.00 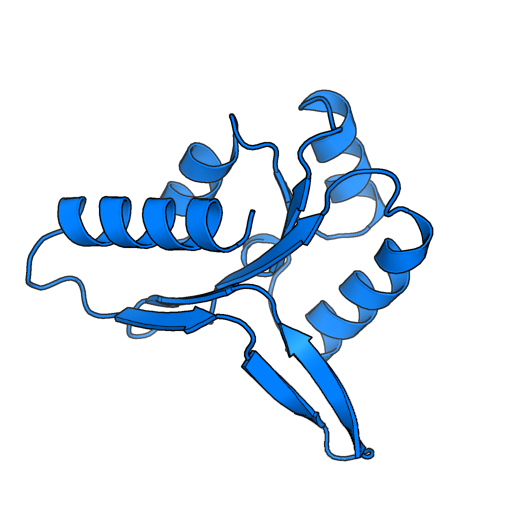93.25 102 GLY A C 1
ATOM 813 O O . GLY A 1 102 ? -1.618 2.620 -10.020 1.00 93.25 102 GLY A O 1
ATOM 814 N N . LEU A 1 103 ? 0.019 4.068 -9.424 1.00 96.25 103 LEU A N 1
ATOM 815 C CA . LEU A 1 103 ? 0.278 3.623 -8.054 1.00 96.25 103 LEU A CA 1
ATOM 816 C C . LEU A 1 103 ? 0.154 4.824 -7.114 1.00 96.25 103 LEU A C 1
ATOM 818 O O . LEU A 1 103 ? 0.179 5.971 -7.555 1.00 96.25 103 LEU A O 1
ATOM 822 N N . THR A 1 104 ? 0.053 4.588 -5.810 1.00 98.12 104 THR A N 1
ATOM 823 C CA . THR A 1 104 ? 0.163 5.672 -4.833 1.00 98.12 104 THR A CA 1
ATOM 824 C C . THR A 1 104 ? 1.538 5.646 -4.185 1.00 98.12 104 THR A C 1
ATOM 826 O O . THR A 1 104 ? 1.873 4.688 -3.499 1.00 98.12 104 THR A O 1
ATOM 829 N N . PHE A 1 105 ? 2.324 6.706 -4.366 1.00 98.19 105 PHE A N 1
ATOM 830 C CA . PHE A 1 105 ? 3.575 6.905 -3.637 1.00 98.19 105 PHE A CA 1
ATOM 831 C C . PHE A 1 105 ? 3.348 7.906 -2.513 1.00 98.19 105 PHE A C 1
ATOM 833 O O . PHE A 1 105 ? 2.698 8.934 -2.708 1.00 98.19 105 PHE A O 1
ATOM 840 N N . VAL A 1 106 ? 3.886 7.606 -1.336 1.00 98.00 106 VAL A N 1
ATOM 841 C CA . VAL A 1 106 ? 3.844 8.501 -0.179 1.00 98.00 106 VAL A CA 1
ATOM 842 C C . VAL A 1 106 ? 5.214 8.577 0.471 1.00 98.00 106 VAL A C 1
ATOM 844 O O . VAL A 1 106 ? 6.016 7.647 0.407 1.00 98.00 106 VAL A O 1
ATOM 847 N N . THR A 1 107 ? 5.447 9.687 1.150 1.00 97.19 107 THR A N 1
ATOM 848 C CA . THR A 1 107 ? 6.601 9.910 2.017 1.00 97.19 107 THR A CA 1
ATOM 849 C C . THR A 1 107 ? 6.180 9.673 3.471 1.00 97.19 107 THR A C 1
ATOM 851 O O . THR A 1 107 ? 4.981 9.678 3.777 1.00 97.19 107 THR A O 1
ATOM 854 N N . PRO A 1 108 ? 7.115 9.523 4.428 1.00 96.38 108 PRO A N 1
ATOM 855 C CA . PRO A 1 108 ? 6.759 9.469 5.848 1.00 96.38 108 PRO A CA 1
ATOM 856 C C . PRO A 1 108 ? 5.913 10.669 6.311 1.00 96.38 108 PRO A C 1
ATOM 858 O O . PRO A 1 108 ? 5.072 10.532 7.199 1.00 96.38 108 PRO A O 1
ATOM 861 N N . LYS A 1 109 ? 6.095 11.839 5.679 1.00 96.44 109 LYS A N 1
ATOM 862 C CA . LYS A 1 109 ? 5.328 13.063 5.957 1.00 96.44 109 LYS A CA 1
ATOM 863 C C . LYS A 1 109 ? 3.883 12.965 5.458 1.00 96.44 109 LYS A C 1
ATOM 865 O O . LYS A 1 109 ? 2.963 13.383 6.157 1.00 96.44 109 LYS A O 1
ATOM 870 N N . THR A 1 110 ? 3.673 12.404 4.268 1.00 97.31 110 THR A N 1
ATOM 871 C CA . THR A 1 110 ? 2.356 12.364 3.609 1.00 97.31 110 THR A CA 1
ATOM 872 C C . THR A 1 110 ? 1.560 11.090 3.883 1.00 97.31 110 THR A C 1
ATOM 874 O O . THR A 1 110 ? 0.344 11.091 3.681 1.00 97.31 110 THR A O 1
ATOM 877 N N . LEU A 1 111 ? 2.196 10.043 4.426 1.00 96.88 111 LEU A N 1
ATOM 878 C CA . LEU A 1 111 ? 1.571 8.753 4.735 1.00 96.88 111 LEU A CA 1
ATOM 879 C C . LEU A 1 111 ? 0.238 8.918 5.472 1.00 96.88 111 LEU A C 1
ATOM 881 O O . LEU A 1 111 ? -0.790 8.447 4.995 1.00 96.88 111 LEU A O 1
ATOM 885 N N . MET A 1 112 ? 0.226 9.625 6.606 1.00 96.38 112 MET A N 1
ATOM 886 C CA . MET A 1 112 ? -0.985 9.734 7.429 1.00 96.38 112 MET A CA 1
ATOM 887 C C . MET A 1 112 ? -2.113 10.517 6.766 1.00 96.38 112 MET A C 1
ATOM 889 O O . MET A 1 112 ? -3.281 10.189 6.977 1.00 96.38 112 MET A O 1
ATOM 893 N N . LYS A 1 113 ? -1.781 11.527 5.955 1.00 97.00 113 LYS A N 1
ATOM 894 C CA . LYS A 1 113 ? -2.778 12.269 5.177 1.00 97.00 113 LYS A CA 1
ATOM 895 C C . LYS A 1 113 ? -3.486 11.330 4.202 1.00 97.00 113 LYS A C 1
ATOM 897 O O . LYS A 1 113 ? -4.709 11.361 4.128 1.00 97.00 113 LYS A O 1
ATOM 902 N N . HIS A 1 114 ? -2.727 10.481 3.503 1.00 97.06 114 HIS A N 1
ATOM 903 C CA . HIS A 1 114 ? -3.297 9.494 2.587 1.00 97.06 114 HIS A CA 1
ATOM 904 C C . HIS A 1 114 ? -4.100 8.431 3.341 1.00 97.06 114 HIS A C 1
ATOM 906 O O . HIS A 1 114 ? -5.275 8.251 3.046 1.00 97.06 114 HIS A O 1
ATOM 912 N N . MET A 1 115 ? -3.520 7.797 4.369 1.00 94.81 115 MET A N 1
ATOM 913 C CA . MET A 1 115 ? -4.166 6.716 5.135 1.00 94.81 115 MET A CA 1
ATOM 914 C C . MET A 1 115 ? -5.534 7.118 5.686 1.00 94.81 115 MET A C 1
ATOM 916 O O . MET A 1 115 ? -6.498 6.377 5.531 1.00 94.81 115 MET A O 1
ATOM 920 N N . ARG A 1 116 ? -5.660 8.322 6.249 1.00 94.81 116 ARG A N 1
ATOM 921 C CA . ARG A 1 116 ? -6.938 8.819 6.778 1.00 94.81 116 ARG A CA 1
ATOM 922 C C . ARG A 1 116 ? -8.045 8.910 5.732 1.00 94.81 116 ARG A C 1
ATOM 924 O O . ARG A 1 116 ? -9.202 8.718 6.090 1.00 94.81 116 ARG A O 1
ATOM 931 N N . ALA A 1 117 ? -7.694 9.180 4.475 1.00 94.44 117 ALA A N 1
ATOM 932 C CA . ALA A 1 117 ? -8.646 9.274 3.374 1.00 94.44 117 ALA A CA 1
ATOM 933 C C . ALA A 1 117 ? -9.105 7.903 2.851 1.00 94.44 117 ALA A C 1
ATOM 935 O O . ALA A 1 117 ? -10.135 7.823 2.187 1.00 94.44 117 ALA A O 1
ATOM 936 N N . VAL A 1 118 ? -8.347 6.832 3.119 1.00 93.25 118 VAL A N 1
ATOM 937 C CA . VAL A 1 118 ? -8.583 5.497 2.540 1.00 93.25 118 VAL A CA 1
ATOM 938 C C . VAL A 1 118 ? -8.867 4.400 3.575 1.00 93.25 118 VAL A C 1
ATOM 940 O O . VAL A 1 118 ? -9.087 3.252 3.180 1.00 93.25 118 VAL A O 1
ATOM 943 N N . MET A 1 119 ? -8.835 4.721 4.871 1.00 89.25 119 MET A N 1
ATOM 944 C CA . MET A 1 119 ? -9.160 3.836 6.004 1.00 89.25 119 MET A CA 1
ATOM 945 C C . MET A 1 119 ? -10.617 3.934 6.445 1.00 89.25 119 MET A C 1
ATOM 947 O O . MET A 1 119 ? -11.145 5.065 6.513 1.00 89.25 119 MET A O 1
#

Foldseek 3Di:
DLCLLVVLVVVVCVVVHPPFDKDKDAQDWDADPVRDIDTFGIWIGTPPDDIATEAEDEDDCPVCLVVLLVVCVVSVHQQLRYEYEYAPDDPVRQVVSCVVRRHHYDYSVCSNVSSVVRD

InterPro domains:
  IPR011335 Restriction endonuclease type II-like [SSF52980] (2-111)
  IPR011856 tRNA endonuclease-like domain superfamily [G3DSA:3.40.1350.10] (1-119)

Organism: NCBI:txid1815583

Radius of gyration: 13.85 Å; chains: 1; bounding box: 33×37×34 Å

Sequence (119 aa):
MEWYALGKMLAEAKQRGKTYAFSCARNVKIRFSNEDVYELDVVFRPAGQPPLVIECKSGEFRQDIEKYVRLRKRLNLPAAKFIVLATDLEDAQAAALGSMYGLTFVTPKTLMKHMRAVM

Secondary structure (DSSP, 8-state):
-HHHHHHHHHHHHHHT-TT--EEEEEEEEEE-TTS-EEEEEEEEEETTSPPEEEEEE-S--GGGHHHHHHHHHHTT--GGGEEEEETT--HHHHHHHHHHHTSEEE-TTTHHHHHHHH-

pLDDT: mean 96.04, std 1.99, range [88.38, 98.44]